Protein AF-A0A831LVA1-F1 (afdb_monomer_lite)

Radius of gyration: 14.61 Å; chains: 1; bounding box: 34×29×46 Å

Foldseek 3Di:
DPQAAEEEEEAALDLCQVLVQLLVVLVVVPDQHQAYEYEYEPPHPDDPVVSQVSNQVSQVVSPHGHHYYYDYDYHPPLLSLLVSLLVVLVVCVVVRHQYEYEPAHDDNSNVVSNVVSCVVVVHDHPYYTHDDDDDDPPDDDPD

Structure (mmCIF, N/CA/C/O backbone):
data_AF-A0A831LVA1-F1
#
_entry.id   AF-A0A831LVA1-F1
#
loop_
_atom_site.group_PDB
_atom_site.id
_atom_site.type_symbol
_atom_site.label_atom_id
_atom_site.label_alt_id
_atom_site.label_comp_id
_atom_site.label_asym_id
_atom_site.label_entity_id
_atom_site.label_seq_id
_atom_site.pdbx_PDB_ins_code
_atom_site.Cartn_x
_atom_site.Cartn_y
_atom_site.Cartn_z
_atom_site.occupancy
_atom_site.B_iso_or_equiv
_atom_site.auth_seq_id
_atom_site.auth_comp_id
_atom_site.auth_asym_id
_atom_site.auth_atom_id
_atom_site.pdbx_PDB_model_num
ATOM 1 N N . MET A 1 1 ? -15.653 5.316 17.754 1.00 49.88 1 MET A N 1
ATOM 2 C CA . MET A 1 1 ? -14.437 5.751 17.033 1.00 49.88 1 MET A CA 1
ATOM 3 C C . MET A 1 1 ? -14.452 5.077 15.677 1.00 49.88 1 MET A C 1
ATOM 5 O O . MET A 1 1 ? -14.865 3.927 15.620 1.00 49.88 1 MET A O 1
ATOM 9 N N . GLN A 1 2 ? -14.105 5.791 14.608 1.00 59.00 2 GLN A N 1
ATOM 10 C CA . GLN A 1 2 ? -13.927 5.169 13.295 1.00 59.00 2 GLN A CA 1
ATOM 11 C C . GLN A 1 2 ? -12.697 4.254 13.388 1.00 59.00 2 GLN A C 1
ATOM 13 O O . GLN A 1 2 ? -11.684 4.658 13.957 1.00 59.00 2 GLN A O 1
ATOM 18 N N . GLU A 1 3 ? -12.824 3.011 12.941 1.00 82.56 3 GLU A N 1
ATOM 19 C CA . GLU A 1 3 ? -11.733 2.037 12.954 1.00 82.56 3 GLU A CA 1
ATOM 20 C C . GLU A 1 3 ? -10.580 2.550 12.082 1.00 82.56 3 GLU A C 1
ATOM 22 O O . GLU A 1 3 ? -10.808 2.959 10.940 1.00 82.56 3 GLU A O 1
ATOM 27 N N . ARG A 1 4 ? -9.355 2.585 12.623 1.00 94.25 4 ARG A N 1
ATOM 28 C CA . ARG A 1 4 ? -8.184 3.013 11.849 1.00 94.25 4 ARG A CA 1
ATOM 29 C C . ARG A 1 4 ? -7.819 1.920 10.859 1.00 94.25 4 ARG A C 1
ATOM 31 O O . ARG A 1 4 ? -7.752 0.747 11.215 1.00 94.25 4 ARG A O 1
ATOM 38 N N . ARG A 1 5 ? -7.583 2.311 9.612 1.00 97.50 5 ARG A N 1
ATOM 39 C CA . ARG A 1 5 ? -7.363 1.390 8.498 1.00 97.50 5 ARG A CA 1
ATOM 40 C C . ARG A 1 5 ? -6.181 1.870 7.685 1.00 97.50 5 ARG A C 1
ATOM 42 O O . ARG A 1 5 ? -6.207 2.968 7.133 1.00 97.50 5 ARG A O 1
ATOM 49 N N . ALA A 1 6 ? -5.152 1.044 7.603 1.00 98.06 6 ALA A N 1
ATOM 50 C CA . ALA A 1 6 ? -3.960 1.331 6.834 1.00 98.06 6 ALA A CA 1
ATOM 51 C C . ALA A 1 6 ? -3.988 0.581 5.502 1.00 98.06 6 ALA A C 1
ATOM 53 O O . ALA A 1 6 ? -4.316 -0.604 5.452 1.00 98.06 6 ALA A O 1
ATOM 54 N N . TYR A 1 7 ? -3.641 1.265 4.419 1.00 98.38 7 TYR A N 1
ATOM 55 C CA . TYR A 1 7 ? -3.464 0.683 3.094 1.00 98.38 7 TYR A CA 1
ATOM 56 C C . TYR A 1 7 ? -1.996 0.804 2.695 1.00 98.38 7 TYR A C 1
ATOM 58 O O . TYR A 1 7 ? -1.495 1.904 2.452 1.00 98.38 7 TYR A O 1
ATOM 66 N N . ILE A 1 8 ? -1.301 -0.328 2.646 1.00 98.12 8 ILE A N 1
ATOM 67 C CA . ILE A 1 8 ? 0.087 -0.406 2.195 1.00 98.12 8 ILE A CA 1
ATOM 68 C C . ILE A 1 8 ? 0.069 -0.811 0.722 1.00 98.12 8 ILE A C 1
ATOM 70 O O . ILE A 1 8 ? -0.497 -1.839 0.358 1.00 98.12 8 ILE A O 1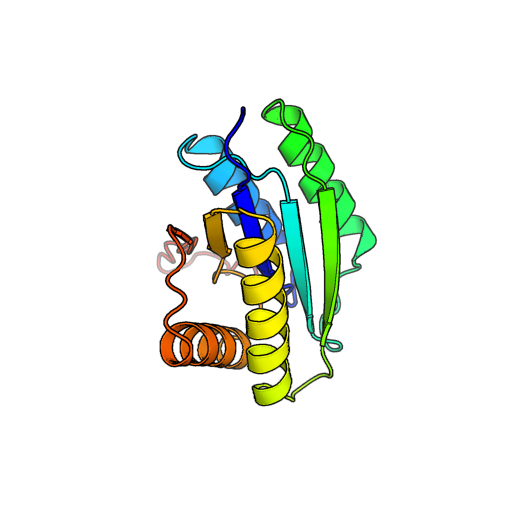
ATOM 74 N N . THR A 1 9 ? 0.694 -0.013 -0.133 1.00 96.69 9 THR A N 1
ATOM 75 C CA . THR A 1 9 ? 0.843 -0.300 -1.566 1.00 96.69 9 THR A CA 1
ATOM 76 C C . THR A 1 9 ? 2.288 -0.081 -1.995 1.00 96.69 9 THR A C 1
A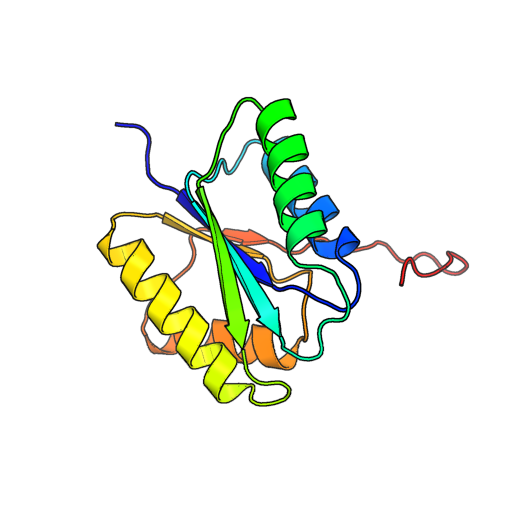TOM 78 O O . THR A 1 9 ? 3.100 0.454 -1.243 1.00 96.69 9 THR A O 1
ATOM 81 N N . PHE A 1 10 ? 2.626 -0.489 -3.211 1.00 93.50 10 PHE A N 1
ATOM 82 C CA . PHE A 1 10 ? 3.965 -0.359 -3.777 1.00 93.50 10 PHE A CA 1
ATOM 83 C C . PHE A 1 10 ? 3.944 0.584 -4.975 1.00 93.50 10 PHE A C 1
ATOM 85 O O . PHE A 1 10 ? 2.984 0.624 -5.735 1.00 93.50 10 PHE A O 1
ATOM 92 N N . ALA A 1 11 ? 5.027 1.301 -5.236 1.00 89.81 11 ALA A N 1
ATOM 93 C CA . ALA A 1 11 ? 5.193 1.981 -6.511 1.00 89.81 11 ALA A CA 1
ATOM 94 C C . ALA A 1 11 ? 5.931 1.084 -7.508 1.00 89.81 11 ALA A C 1
ATOM 96 O O . ALA A 1 11 ? 6.968 0.486 -7.219 1.00 89.81 11 ALA A O 1
ATOM 97 N N . GLY A 1 12 ? 5.372 0.983 -8.713 1.00 82.00 12 GLY A N 1
ATOM 98 C CA . GLY A 1 12 ? 6.000 0.326 -9.855 1.00 82.00 12 GLY A CA 1
ATOM 99 C C . GLY A 1 12 ? 6.453 1.329 -10.913 1.00 82.00 12 GLY A C 1
ATOM 100 O O . GLY A 1 12 ? 6.416 2.539 -10.721 1.00 82.00 12 GLY A O 1
ATOM 101 N N . ARG A 1 13 ? 6.817 0.829 -12.099 1.00 77.50 13 ARG A N 1
ATOM 102 C CA . ARG A 1 13 ? 7.188 1.687 -13.244 1.00 77.50 13 ARG A CA 1
ATOM 103 C C . ARG A 1 13 ? 6.089 2.675 -13.652 1.00 77.50 13 ARG A C 1
ATOM 105 O O . ARG A 1 13 ? 6.411 3.716 -14.206 1.00 77.50 13 ARG A O 1
ATOM 112 N N . SER A 1 14 ? 4.828 2.337 -13.390 1.00 79.00 14 SER A N 1
ATOM 113 C CA . SER A 1 14 ? 3.654 3.135 -13.729 1.00 79.00 14 SER A CA 1
ATOM 114 C C . SER A 1 14 ? 2.800 3.353 -12.483 1.00 79.00 14 SER A C 1
ATOM 116 O O . SER A 1 14 ? 2.384 2.382 -11.846 1.00 79.00 14 SER A O 1
ATOM 118 N N . GLY A 1 15 ? 2.509 4.617 -12.165 1.00 89.00 15 GLY A N 1
ATOM 119 C CA . GLY A 1 15 ? 1.564 4.987 -11.107 1.00 89.00 15 GLY A CA 1
ATOM 120 C C . GLY A 1 15 ? 0.127 4.526 -11.383 1.00 89.00 15 GLY A C 1
ATOM 121 O O . GLY A 1 15 ? -0.651 4.371 -10.449 1.00 89.00 15 GLY A O 1
ATOM 122 N N . TRP A 1 16 ? -0.222 4.219 -12.638 1.00 89.75 16 TRP A N 1
ATOM 123 C CA . TRP A 1 16 ? -1.581 3.820 -13.019 1.00 89.75 16 TRP A CA 1
ATOM 124 C C . TRP A 1 16 ? -2.047 2.526 -12.362 1.00 89.75 16 TRP A C 1
ATOM 126 O O . TRP A 1 16 ? -3.201 2.436 -11.961 1.00 89.75 16 TRP A O 1
ATOM 136 N N . ALA A 1 17 ? -1.168 1.530 -12.218 1.00 90.12 17 ALA A N 1
ATOM 137 C CA . ALA A 1 17 ? -1.536 0.273 -11.566 1.00 90.12 17 ALA A CA 1
ATOM 138 C C . ALA A 1 17 ? -1.952 0.501 -10.103 1.00 90.12 17 ALA A C 1
ATOM 140 O O . ALA A 1 17 ? -2.935 -0.079 -9.645 1.00 90.12 17 ALA A O 1
ATOM 141 N N . LEU A 1 18 ? -1.242 1.390 -9.404 1.00 94.25 18 LEU A N 1
ATOM 142 C CA . LEU A 1 18 ? -1.564 1.796 -8.040 1.00 94.25 18 LEU A CA 1
ATOM 143 C C . LEU A 1 18 ? -2.878 2.581 -8.017 1.00 94.25 18 LEU A C 1
ATOM 145 O O . LEU A 1 18 ? -3.807 2.187 -7.321 1.00 94.25 18 LEU A O 1
ATOM 149 N N . LEU A 1 19 ? -2.982 3.659 -8.802 1.00 95.88 19 LEU A N 1
ATOM 150 C CA . LEU A 1 19 ? -4.147 4.549 -8.781 1.00 95.88 19 LEU A CA 1
ATOM 151 C C . LEU A 1 19 ? -5.440 3.822 -9.176 1.00 95.88 19 LEU A C 1
ATOM 153 O O . LEU A 1 19 ? -6.470 4.009 -8.532 1.00 95.88 19 LEU A O 1
ATOM 157 N N . ASN A 1 20 ? -5.388 2.941 -10.178 1.00 94.88 20 ASN A N 1
ATOM 158 C CA . ASN A 1 20 ? -6.548 2.158 -10.604 1.00 94.88 20 ASN A CA 1
ATOM 159 C C . ASN A 1 20 ? -6.979 1.151 -9.537 1.00 94.88 20 ASN A C 1
ATOM 161 O O . ASN A 1 20 ? -8.178 0.992 -9.302 1.00 94.88 20 ASN A O 1
ATOM 165 N N . THR A 1 21 ? -6.022 0.488 -8.882 1.00 95.56 21 THR A N 1
ATOM 166 C CA . THR A 1 21 ? -6.342 -0.454 -7.802 1.00 95.56 21 THR A CA 1
ATOM 167 C C . THR A 1 21 ? -6.916 0.288 -6.605 1.00 95.56 21 THR A C 1
ATOM 169 O O . THR A 1 21 ? -7.967 -0.097 -6.105 1.00 95.56 21 THR A O 1
ATOM 172 N N . TYR A 1 22 ? -6.307 1.408 -6.217 1.00 97.75 22 TYR A N 1
ATOM 173 C CA . TYR A 1 22 ? -6.796 2.253 -5.133 1.00 97.75 22 TYR A CA 1
ATOM 174 C C . TYR A 1 22 ? -8.223 2.758 -5.395 1.00 97.75 22 TYR A C 1
ATOM 176 O O . TYR A 1 22 ? -9.107 2.614 -4.552 1.00 97.75 22 TYR A O 1
ATOM 184 N N . HIS A 1 23 ? -8.489 3.257 -6.606 1.00 97.62 23 HIS A N 1
ATOM 185 C CA . HIS A 1 23 ? -9.835 3.636 -7.030 1.00 97.62 23 HIS A CA 1
ATOM 186 C C . HIS A 1 23 ? -10.816 2.456 -6.967 1.00 97.62 23 HIS A C 1
ATOM 188 O O . HIS A 1 23 ? -11.947 2.625 -6.514 1.00 97.62 23 HIS A O 1
ATOM 194 N N . ALA A 1 24 ? -10.410 1.259 -7.404 1.00 96.38 24 ALA A N 1
ATOM 195 C CA . ALA A 1 24 ? -11.254 0.068 -7.348 1.00 96.38 24 ALA A CA 1
ATOM 196 C C . ALA A 1 24 ? -11.581 -0.352 -5.904 1.00 96.38 24 ALA A C 1
ATOM 198 O O . ALA A 1 24 ? -12.728 -0.706 -5.631 1.00 96.38 24 ALA A O 1
ATOM 199 N N . VAL A 1 25 ? -10.613 -0.259 -4.987 1.00 96.69 25 VAL A N 1
ATOM 200 C CA . VAL A 1 25 ? -10.798 -0.536 -3.553 1.00 96.69 25 VAL A CA 1
ATOM 201 C C . VAL A 1 25 ? -11.841 0.403 -2.952 1.00 96.69 25 VAL A C 1
ATOM 203 O O . VAL A 1 25 ? -12.811 -0.070 -2.360 1.00 96.69 25 VAL A O 1
ATOM 206 N N . LEU A 1 26 ? -11.704 1.716 -3.169 1.00 97.50 26 LEU A N 1
ATOM 207 C CA . LEU A 1 26 ? -12.669 2.688 -2.645 1.00 97.50 26 LEU A CA 1
ATOM 208 C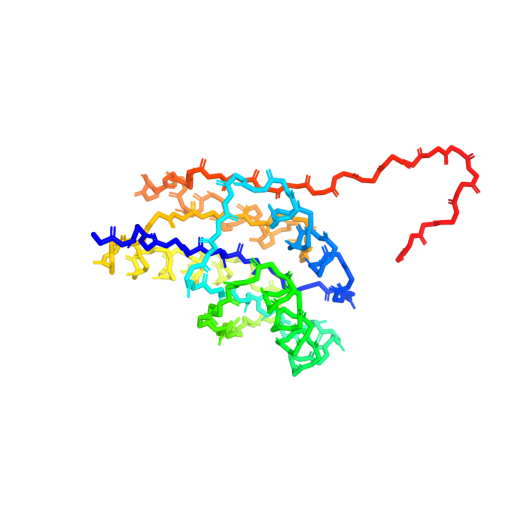 C . LEU A 1 26 ? -14.047 2.549 -3.297 1.00 97.50 26 LEU A C 1
ATOM 210 O O . LEU A 1 26 ? -15.064 2.610 -2.610 1.00 97.50 26 LEU A O 1
ATOM 214 N N . ARG A 1 27 ? -14.097 2.283 -4.608 1.00 96.88 27 ARG A N 1
ATOM 215 C CA . ARG A 1 27 ? -15.351 2.028 -5.329 1.00 96.88 27 ARG A CA 1
ATOM 216 C C . ARG A 1 27 ? -16.097 0.810 -4.787 1.00 96.88 27 ARG A C 1
ATOM 218 O O . ARG A 1 27 ? -17.324 0.825 -4.759 1.00 96.88 27 ARG A O 1
ATOM 225 N N . ALA A 1 28 ? -15.378 -0.246 -4.407 1.00 94.50 28 ALA A N 1
ATOM 226 C CA . ALA A 1 28 ? -15.982 -1.451 -3.849 1.00 94.50 28 ALA A CA 1
ATOM 227 C C . ALA A 1 28 ? -16.631 -1.198 -2.477 1.00 94.50 28 ALA A C 1
ATOM 229 O O . ALA A 1 28 ? -17.511 -1.955 -2.078 1.00 94.50 28 ALA A O 1
ATOM 230 N N . GLY A 1 29 ? -16.209 -0.151 -1.758 1.00 91.31 29 GLY A N 1
ATOM 231 C CA . GLY A 1 29 ? -16.793 0.258 -0.478 1.00 91.31 29 GLY A CA 1
ATOM 232 C C . GLY A 1 29 ? -16.493 -0.681 0.695 1.00 91.31 29 GLY A C 1
ATOM 233 O O . GLY A 1 29 ? -17.014 -0.472 1.786 1.00 91.31 29 GLY A O 1
ATOM 234 N N . VAL A 1 30 ? -15.655 -1.703 0.495 1.00 90.94 30 VAL A N 1
ATOM 235 C CA . VAL A 1 30 ? -15.288 -2.682 1.535 1.00 90.94 30 VAL A CA 1
ATOM 236 C C . VAL A 1 30 ? -14.238 -2.107 2.491 1.00 90.94 30 VAL A C 1
ATOM 238 O O . VAL A 1 30 ? -14.239 -2.421 3.679 1.00 90.94 30 VAL A O 1
ATOM 241 N N . TYR A 1 31 ? -13.370 -1.220 1.997 1.00 94.94 31 TYR A N 1
ATOM 242 C CA . TYR A 1 31 ? -12.259 -0.674 2.767 1.00 94.94 31 TYR A CA 1
ATOM 243 C C . TYR A 1 31 ? -12.060 0.813 2.484 1.00 94.94 31 TYR A C 1
ATOM 245 O O . TYR A 1 31 ? -12.014 1.238 1.332 1.00 94.94 31 TYR A O 1
ATOM 253 N N . ALA A 1 32 ? -11.936 1.595 3.554 1.00 96.00 32 ALA A N 1
ATOM 254 C CA . ALA A 1 32 ? -11.760 3.041 3.530 1.00 96.00 32 ALA A CA 1
ATOM 255 C C . ALA A 1 32 ? -10.572 3.379 4.447 1.00 96.00 32 ALA A C 1
ATOM 257 O O . ALA A 1 32 ? -10.732 3.347 5.668 1.00 96.00 32 ALA A O 1
ATOM 258 N N . PRO A 1 33 ? -9.369 3.603 3.893 1.00 97.44 33 PRO A N 1
ATOM 259 C CA . PRO A 1 33 ? -8.176 3.822 4.692 1.00 97.44 33 PRO A CA 1
ATOM 260 C C . PRO A 1 33 ? -8.165 5.210 5.337 1.00 97.44 33 PRO A C 1
ATOM 262 O O . PRO A 1 33 ? -8.535 6.203 4.714 1.00 97.44 33 PRO A O 1
ATOM 265 N N . THR A 1 34 ? -7.674 5.271 6.571 1.00 97.50 34 THR A N 1
ATOM 266 C CA . THR A 1 34 ? -7.265 6.501 7.265 1.00 97.50 34 THR A CA 1
ATOM 267 C C . THR A 1 34 ? -5.799 6.828 7.008 1.00 97.50 34 THR A C 1
ATOM 269 O O . THR A 1 34 ? -5.400 7.986 7.084 1.00 97.50 34 THR A O 1
ATOM 272 N N . ASP A 1 35 ? -5.003 5.813 6.678 1.00 98.12 35 ASP A N 1
ATOM 273 C CA . ASP A 1 35 ? -3.566 5.906 6.465 1.00 98.12 35 ASP A CA 1
ATOM 274 C C . ASP A 1 35 ? -3.213 5.178 5.159 1.00 98.12 35 ASP A C 1
ATOM 276 O O . ASP A 1 35 ? -3.636 4.045 4.925 1.00 98.12 35 ASP A O 1
ATOM 280 N N . VAL A 1 36 ? -2.437 5.820 4.291 1.00 98.44 36 VAL A N 1
ATOM 281 C CA . VAL A 1 36 ? -1.926 5.237 3.047 1.00 98.44 36 VAL A CA 1
ATOM 282 C C . VAL A 1 36 ? -0.405 5.326 3.061 1.00 98.44 36 VAL A C 1
ATOM 284 O O . VAL A 1 36 ? 0.168 6.406 3.211 1.00 98.44 36 VAL A O 1
ATOM 287 N N . SER A 1 37 ? 0.264 4.191 2.878 1.00 97.88 37 SER A N 1
ATOM 288 C CA . SER A 1 37 ? 1.721 4.123 2.788 1.00 97.88 37 SER A CA 1
ATOM 289 C C . SER A 1 37 ? 2.141 3.548 1.444 1.00 97.88 37 SER A C 1
ATOM 291 O O . SER A 1 37 ? 1.775 2.428 1.088 1.00 97.88 37 SER A O 1
ATOM 293 N N . ILE A 1 38 ? 2.920 4.328 0.698 1.00 95.75 38 ILE A N 1
ATOM 294 C CA . ILE A 1 38 ? 3.419 3.973 -0.627 1.00 95.75 38 ILE A CA 1
ATOM 295 C C . ILE A 1 38 ? 4.882 3.561 -0.495 1.00 95.75 38 ILE A C 1
ATOM 297 O O . ILE A 1 38 ? 5.754 4.377 -0.200 1.00 95.75 38 ILE A O 1
ATOM 301 N N . VAL A 1 39 ? 5.157 2.289 -0.734 1.00 93.38 39 VAL A N 1
ATOM 302 C CA . VAL A 1 39 ? 6.503 1.724 -0.707 1.00 93.38 39 VAL A CA 1
ATOM 303 C C . VAL A 1 39 ? 7.179 1.982 -2.056 1.00 93.38 39 VAL A C 1
ATOM 305 O O . VAL A 1 39 ? 6.809 1.396 -3.076 1.00 93.38 39 VAL A O 1
ATOM 308 N N . MET A 1 40 ? 8.158 2.880 -2.072 1.00 88.94 40 MET A N 1
ATOM 309 C CA . MET A 1 40 ? 8.842 3.379 -3.263 1.00 88.94 40 MET A CA 1
ATOM 310 C C . MET A 1 40 ? 10.173 2.648 -3.467 1.00 88.94 40 MET A C 1
ATOM 312 O O . MET A 1 40 ? 11.127 2.863 -2.735 1.00 88.94 40 MET A O 1
ATOM 316 N N . ASP A 1 41 ? 10.281 1.802 -4.490 1.00 81.44 41 ASP A N 1
ATOM 317 C CA . ASP A 1 41 ? 11.586 1.280 -4.931 1.00 81.44 41 ASP A CA 1
ATOM 318 C C . ASP A 1 41 ? 12.398 2.419 -5.575 1.00 81.44 41 ASP A C 1
ATOM 320 O O . ASP A 1 41 ? 11.866 3.120 -6.431 1.00 81.44 41 ASP A O 1
ATOM 324 N N . ALA A 1 42 ? 13.674 2.608 -5.224 1.00 74.31 42 ALA A N 1
ATOM 325 C CA . ALA A 1 42 ? 14.511 3.683 -5.779 1.00 74.31 42 ALA A CA 1
ATOM 326 C C . ALA A 1 42 ? 14.682 3.633 -7.313 1.00 74.31 42 ALA A C 1
ATOM 328 O O . ALA A 1 42 ? 15.054 4.625 -7.934 1.00 74.31 42 ALA A O 1
ATOM 329 N N . ALA A 1 43 ? 14.415 2.492 -7.951 1.00 72.31 43 ALA A N 1
ATOM 330 C CA . ALA A 1 43 ? 14.377 2.373 -9.408 1.00 72.31 43 ALA A CA 1
ATOM 331 C C . ALA A 1 43 ? 12.968 2.551 -10.003 1.00 72.31 43 ALA A C 1
ATOM 333 O O . ALA A 1 43 ? 12.773 2.391 -11.215 1.00 72.31 43 ALA A O 1
ATOM 334 N N . CYS A 1 44 ? 11.983 2.905 -9.179 1.00 71.06 44 CYS A N 1
ATOM 335 C CA . CYS A 1 44 ? 10.735 3.495 -9.629 1.00 71.06 44 CYS A CA 1
ATOM 336 C C . CYS A 1 44 ? 11.037 4.800 -10.374 1.00 71.06 44 CYS A C 1
ATOM 338 O O . CYS A 1 44 ? 11.776 5.657 -9.902 1.00 71.06 44 CYS A O 1
ATOM 340 N N . ARG A 1 45 ? 10.455 4.949 -11.565 1.00 67.50 45 ARG A N 1
ATOM 341 C CA . ARG A 1 45 ? 10.599 6.158 -12.392 1.00 67.50 45 ARG A CA 1
ATOM 342 C C . ARG A 1 45 ? 9.435 7.135 -12.232 1.00 67.50 45 ARG A C 1
ATOM 344 O O . ARG A 1 45 ? 9.451 8.196 -12.846 1.00 67.50 45 ARG A O 1
ATOM 351 N N . SER A 1 46 ? 8.412 6.763 -11.463 1.00 72.88 46 SER A N 1
ATOM 352 C CA . SER A 1 46 ? 7.245 7.615 -11.238 1.00 72.88 46 SER A CA 1
ATOM 353 C C . SER A 1 46 ? 7.560 8.658 -10.171 1.00 72.88 46 SER A C 1
ATOM 355 O O . SER A 1 46 ? 8.137 8.327 -9.137 1.00 72.88 46 SER A O 1
ATOM 357 N N . SER A 1 47 ? 7.149 9.906 -10.407 1.00 80.31 47 SER A N 1
ATOM 358 C CA . SER A 1 47 ? 7.248 10.962 -9.397 1.00 80.31 47 SER A CA 1
ATOM 359 C C . SER A 1 47 ? 6.363 10.617 -8.190 1.00 80.31 47 SER A C 1
ATOM 361 O O . SER A 1 47 ? 5.162 10.396 -8.387 1.00 80.31 47 SER A O 1
ATOM 363 N N . PRO A 1 48 ? 6.903 10.607 -6.954 1.00 83.31 48 PRO A N 1
ATOM 364 C CA . PRO A 1 48 ? 6.102 10.413 -5.749 1.00 83.31 48 PRO A CA 1
ATOM 365 C C . PRO A 1 48 ? 4.968 11.441 -5.642 1.00 83.31 48 PRO A C 1
ATOM 367 O O . PRO A 1 48 ? 3.849 11.084 -5.287 1.00 83.31 48 PRO A O 1
ATOM 370 N N . ALA A 1 49 ? 5.229 12.698 -6.024 1.00 88.56 49 ALA A N 1
ATOM 371 C CA . ALA A 1 49 ? 4.263 13.790 -5.911 1.00 88.56 49 ALA A CA 1
ATOM 372 C C . ALA A 1 49 ? 2.979 13.527 -6.715 1.00 88.56 49 ALA A C 1
ATOM 374 O O . ALA A 1 49 ? 1.887 13.686 -6.183 1.00 88.56 49 ALA A O 1
ATOM 375 N N . GLY A 1 50 ? 3.104 13.046 -7.958 1.00 90.62 50 GLY A N 1
ATOM 376 C CA . GLY A 1 50 ? 1.938 12.754 -8.798 1.00 90.62 50 GLY A CA 1
ATOM 377 C C . GLY A 1 50 ? 1.116 11.560 -8.300 1.00 90.62 50 GLY A C 1
ATOM 378 O O . GLY A 1 50 ? -0.103 11.545 -8.445 1.00 90.62 50 GLY A O 1
ATOM 379 N N . ILE A 1 51 ? 1.761 10.566 -7.676 1.00 93.25 51 ILE A N 1
ATOM 380 C CA . ILE A 1 51 ? 1.050 9.439 -7.051 1.00 93.25 51 ILE A CA 1
ATOM 381 C C . ILE A 1 51 ? 0.285 9.923 -5.815 1.00 93.25 51 ILE A C 1
ATOM 383 O O . ILE A 1 51 ? -0.891 9.600 -5.669 1.00 93.25 51 ILE A O 1
ATOM 387 N N . VAL A 1 52 ? 0.933 10.705 -4.947 1.00 95.94 52 VAL A N 1
ATOM 388 C CA . VAL A 1 52 ? 0.315 11.255 -3.730 1.00 95.94 52 VAL A CA 1
ATOM 389 C C . VAL A 1 52 ? -0.880 12.143 -4.078 1.00 95.94 52 VAL A C 1
ATOM 391 O O . VAL A 1 52 ? -1.956 11.961 -3.513 1.00 95.94 52 VAL A O 1
ATOM 394 N N . GLU A 1 53 ? -0.724 13.043 -5.050 1.00 96.62 53 GLU A N 1
ATOM 395 C CA . GLU A 1 53 ? -1.811 13.890 -5.550 1.00 96.62 53 GLU A CA 1
ATOM 396 C C . GLU A 1 53 ? -2.970 13.049 -6.105 1.00 96.62 53 GLU A C 1
ATOM 398 O O . GLU A 1 53 ? -4.123 13.261 -5.734 1.00 96.62 53 GLU A O 1
ATOM 403 N N . GLY A 1 54 ? -2.671 12.037 -6.928 1.00 97.06 54 GLY A N 1
ATOM 404 C CA . GLY A 1 54 ? -3.684 11.143 -7.486 1.00 97.06 54 GLY A CA 1
ATOM 405 C C . GLY A 1 54 ? -4.472 10.383 -6.414 1.00 97.06 54 GLY A C 1
ATOM 406 O O . GLY A 1 54 ? -5.696 10.303 -6.499 1.00 97.06 54 GLY A O 1
ATOM 407 N N . ILE A 1 55 ? -3.801 9.865 -5.379 1.00 97.94 55 ILE A N 1
ATOM 408 C CA . ILE A 1 55 ? -4.472 9.238 -4.228 1.00 97.94 55 ILE A CA 1
ATOM 409 C C . ILE A 1 55 ? -5.370 10.255 -3.520 1.00 97.94 55 ILE A C 1
ATOM 411 O O . ILE A 1 55 ? -6.502 9.910 -3.184 1.00 97.94 55 ILE A O 1
ATOM 415 N N . GLY A 1 56 ? -4.908 11.495 -3.332 1.00 98.19 56 GLY A N 1
ATOM 416 C CA . GLY A 1 56 ? -5.697 12.575 -2.734 1.00 98.19 56 GLY A CA 1
ATOM 417 C C . GLY A 1 56 ? -6.983 12.868 -3.513 1.00 98.19 56 GLY A C 1
ATOM 418 O O . GLY A 1 56 ? -8.067 12.832 -2.935 1.00 98.19 56 GLY A O 1
ATOM 419 N N . ILE A 1 57 ? -6.884 13.047 -4.834 1.00 98.44 57 ILE A N 1
ATOM 420 C CA . ILE A 1 57 ? -8.035 13.299 -5.719 1.00 98.44 57 ILE A CA 1
ATOM 421 C C . ILE A 1 57 ? -9.042 12.141 -5.665 1.00 98.44 57 ILE A C 1
ATOM 423 O O . ILE A 1 57 ? -10.253 12.354 -5.564 1.00 98.44 57 ILE A O 1
ATOM 427 N N . ILE A 1 58 ? -8.557 10.896 -5.726 1.00 98.56 58 ILE A N 1
ATOM 428 C CA . ILE A 1 58 ? -9.427 9.717 -5.642 1.00 98.56 58 ILE A CA 1
ATOM 429 C C . ILE A 1 58 ? -10.096 9.662 -4.259 1.00 98.56 58 ILE A C 1
ATOM 431 O O . ILE A 1 58 ? -11.299 9.435 -4.179 1.00 98.56 58 ILE A O 1
ATOM 435 N N . SER A 1 59 ? -9.348 9.903 -3.181 1.00 98.38 59 SER A N 1
ATOM 436 C CA . SER A 1 59 ? -9.859 9.910 -1.803 1.00 98.38 59 SER A CA 1
ATOM 437 C C . SER A 1 59 ? -11.002 10.909 -1.621 1.00 98.38 59 SER A C 1
ATOM 439 O O . SER A 1 59 ? -12.077 10.538 -1.143 1.00 98.38 59 SER A O 1
ATOM 441 N N . GLU A 1 60 ? -10.807 12.147 -2.085 1.00 98.19 60 GLU A N 1
ATOM 442 C CA . GLU A 1 60 ? -11.803 13.219 -2.013 1.00 98.19 60 GLU A CA 1
ATOM 443 C C . GLU A 1 60 ? -13.096 12.830 -2.741 1.00 98.19 60 GLU A C 1
ATOM 445 O O . GLU A 1 60 ? -14.195 13.002 -2.207 1.00 98.19 60 GLU A O 1
ATOM 450 N N . ARG A 1 61 ? -12.986 12.202 -3.921 1.00 97.94 61 ARG A N 1
ATOM 451 C CA . ARG A 1 61 ? -14.147 11.722 -4.686 1.00 97.94 61 ARG A CA 1
ATOM 452 C C . ARG A 1 61 ? -15.016 10.730 -3.906 1.00 97.94 61 ARG A C 1
ATOM 454 O O . ARG A 1 61 ? -16.226 10.674 -4.156 1.00 97.94 61 ARG A O 1
ATOM 461 N N . TYR A 1 62 ? -14.423 9.951 -3.004 1.00 97.44 62 TYR A N 1
ATOM 462 C CA . TYR A 1 62 ? -15.117 8.982 -2.151 1.00 97.44 62 TYR A CA 1
ATOM 463 C C . TYR A 1 62 ? -15.375 9.502 -0.726 1.00 97.44 62 TYR A C 1
ATOM 465 O O . TYR A 1 62 ? -15.864 8.749 0.113 1.00 97.44 62 TYR A O 1
ATOM 473 N N . GLY A 1 63 ? -15.112 10.786 -0.456 1.00 97.00 63 GLY A N 1
ATOM 474 C CA . GLY A 1 63 ? -15.427 11.433 0.819 1.00 97.00 63 GLY A CA 1
ATOM 475 C C . GLY A 1 63 ? -14.490 11.065 1.970 1.00 97.00 63 GLY A C 1
ATOM 476 O O . GLY A 1 63 ? -14.894 11.168 3.127 1.00 97.00 63 GLY A O 1
ATOM 477 N N . ILE A 1 64 ? -13.260 10.631 1.675 1.00 97.12 64 ILE A N 1
ATOM 478 C CA . ILE A 1 64 ? -12.230 10.338 2.682 1.00 97.12 64 ILE A CA 1
ATOM 479 C C . ILE A 1 64 ? -10.997 11.226 2.483 1.00 97.12 64 ILE A C 1
ATOM 481 O O . ILE A 1 64 ? -10.766 11.761 1.403 1.00 97.12 64 ILE A O 1
ATOM 485 N N . SER A 1 65 ? -10.190 11.375 3.533 1.00 97.06 65 SER A N 1
ATOM 486 C CA . SER A 1 65 ? -8.962 12.180 3.514 1.00 97.06 65 SER A CA 1
ATOM 487 C C . SER A 1 65 ? -7.854 11.469 4.301 1.00 97.06 65 SER A C 1
ATOM 489 O O . SER A 1 65 ? -7.589 11.844 5.447 1.00 97.06 65 SER A O 1
ATOM 491 N N . PRO A 1 66 ? -7.241 10.409 3.742 1.00 97.62 66 PRO A N 1
ATOM 492 C CA . PRO A 1 66 ? -6.213 9.649 4.439 1.00 97.62 66 PRO A CA 1
ATOM 493 C C . PRO A 1 66 ? -4.922 10.453 4.619 1.00 97.62 66 PRO A C 1
ATOM 495 O O . PRO A 1 66 ? -4.577 11.302 3.796 1.00 97.62 66 PRO A O 1
ATOM 498 N N . LEU A 1 67 ? -4.151 10.117 5.652 1.00 97.50 67 LEU A N 1
ATOM 499 C CA . LEU A 1 67 ? -2.754 10.525 5.756 1.00 97.50 67 LEU A CA 1
ATOM 500 C C . LEU A 1 67 ? -1.921 9.716 4.756 1.00 97.50 67 LEU A C 1
ATOM 502 O O . LEU A 1 67 ? -1.813 8.498 4.881 1.00 97.50 67 LEU A O 1
ATOM 506 N N . ILE A 1 68 ? -1.322 10.387 3.773 1.00 97.75 68 ILE A N 1
ATOM 507 C CA . ILE A 1 68 ? -0.525 9.739 2.724 1.00 97.75 68 ILE A CA 1
ATOM 508 C C . ILE A 1 68 ? 0.962 9.899 3.046 1.00 97.75 68 ILE A C 1
ATOM 510 O O . ILE A 1 68 ? 1.444 11.002 3.296 1.00 97.75 68 ILE A O 1
ATOM 514 N N . SER A 1 69 ? 1.696 8.790 3.023 1.00 95.62 69 SER A N 1
ATOM 515 C CA . SER A 1 69 ? 3.130 8.723 3.310 1.00 95.62 69 SER A CA 1
ATOM 516 C C . SER A 1 69 ? 3.861 7.885 2.266 1.00 95.62 69 SER A C 1
ATOM 518 O O . SER A 1 69 ? 3.282 6.982 1.658 1.00 95.62 69 SER A O 1
ATOM 520 N N . THR A 1 70 ? 5.146 8.162 2.071 1.00 93.56 70 THR A N 1
ATOM 521 C CA . THR A 1 70 ? 6.037 7.373 1.216 1.00 93.56 70 THR A CA 1
ATOM 522 C C . THR A 1 70 ? 7.134 6.731 2.057 1.00 93.56 70 THR A C 1
ATOM 524 O O . THR A 1 70 ? 7.609 7.323 3.025 1.00 93.56 70 THR A O 1
ATOM 527 N N . VAL A 1 71 ? 7.544 5.521 1.686 1.00 91.38 71 VAL A N 1
ATOM 528 C CA . VAL A 1 71 ? 8.669 4.801 2.292 1.00 91.38 71 VAL A CA 1
ATOM 529 C C . VAL A 1 71 ? 9.629 4.416 1.180 1.00 91.38 71 VAL A C 1
ATOM 531 O O . VAL A 1 71 ? 9.297 3.565 0.358 1.00 91.38 71 VAL A O 1
ATOM 534 N N . ASP A 1 72 ? 10.803 5.037 1.146 1.00 87.62 72 ASP A N 1
ATOM 535 C CA . ASP A 1 72 ? 11.809 4.753 0.126 1.00 87.62 72 ASP A CA 1
ATOM 536 C C . ASP A 1 72 ? 12.589 3.475 0.448 1.00 87.62 72 ASP A C 1
ATOM 538 O O . ASP A 1 72 ? 13.002 3.237 1.585 1.00 87.62 72 ASP A O 1
ATOM 542 N N . LEU A 1 73 ? 12.816 2.661 -0.580 1.00 82.06 73 LEU A N 1
ATOM 543 C CA . LEU A 1 73 ? 13.583 1.428 -0.523 1.00 82.06 73 LEU A CA 1
ATOM 544 C C . LEU A 1 73 ? 14.781 1.485 -1.470 1.00 82.06 73 LEU A C 1
ATOM 546 O O . LEU A 1 73 ? 14.635 1.907 -2.623 1.00 82.06 73 LEU A O 1
ATOM 550 N N . PRO A 1 74 ? 15.951 0.978 -1.052 1.00 72.06 74 PRO A N 1
ATOM 551 C CA . PRO A 1 74 ? 17.076 0.803 -1.957 1.00 72.06 74 PRO A CA 1
ATOM 552 C C . PRO A 1 74 ? 16.717 -0.153 -3.109 1.00 72.06 74 PRO A C 1
ATOM 554 O O . PRO A 1 74 ? 16.069 -1.185 -2.925 1.00 72.06 74 PRO A O 1
ATOM 557 N N . CYS A 1 75 ? 17.130 0.199 -4.330 1.00 73.06 75 CYS A N 1
ATOM 558 C CA . CYS A 1 75 ? 16.828 -0.587 -5.527 1.00 73.06 75 CYS A CA 1
ATOM 559 C C . CYS A 1 75 ? 17.472 -1.978 -5.45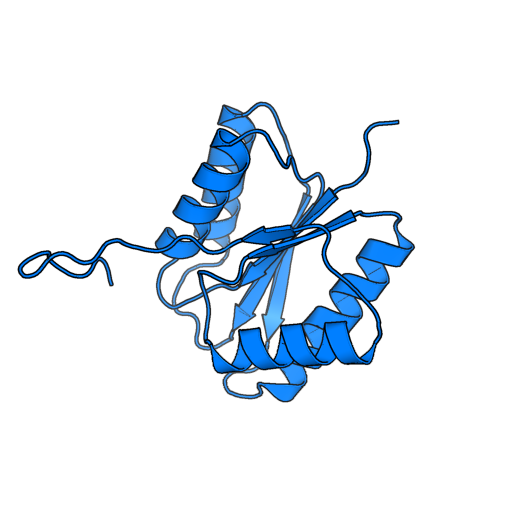3 1.00 73.06 75 CYS A C 1
ATOM 561 O O . CYS A 1 75 ? 18.682 -2.100 -5.282 1.00 73.06 75 CYS A O 1
ATOM 563 N N . GLY A 1 76 ? 16.680 -3.021 -5.711 1.00 72.25 76 GLY A N 1
ATOM 564 C CA . GLY A 1 76 ? 17.179 -4.391 -5.872 1.00 72.25 76 GLY A CA 1
ATOM 565 C C . GLY A 1 76 ? 17.468 -5.134 -4.566 1.00 72.25 76 GLY A C 1
ATOM 566 O O . GLY A 1 76 ? 17.770 -6.323 -4.625 1.00 72.25 76 GLY A O 1
ATOM 567 N N . ASP A 1 77 ? 17.314 -4.482 -3.412 1.00 82.69 77 ASP A N 1
ATOM 568 C CA . ASP A 1 77 ? 17.391 -5.131 -2.106 1.00 82.69 77 ASP A CA 1
ATOM 569 C C . ASP A 1 77 ? 15.993 -5.564 -1.649 1.00 82.69 77 ASP A C 1
ATOM 571 O O . ASP A 1 77 ? 15.253 -4.848 -0.968 1.00 82.69 77 ASP A O 1
ATOM 575 N N . TYR A 1 78 ? 15.594 -6.755 -2.091 1.00 86.88 78 TYR A N 1
ATOM 576 C CA . TYR A 1 78 ? 14.272 -7.286 -1.774 1.00 86.88 78 TYR A CA 1
ATOM 577 C C . TYR A 1 78 ? 14.138 -7.670 -0.300 1.00 86.88 78 TYR A C 1
ATOM 579 O O . TYR A 1 78 ? 13.040 -7.555 0.229 1.00 86.88 78 TYR A O 1
ATOM 587 N N . ALA A 1 79 ? 15.226 -8.058 0.373 1.00 88.12 79 ALA A N 1
ATOM 588 C CA . ALA A 1 79 ? 15.193 -8.361 1.802 1.00 88.12 79 ALA A CA 1
ATOM 589 C C . ALA A 1 79 ? 14.905 -7.095 2.622 1.00 88.12 79 ALA A C 1
ATOM 591 O O . ALA A 1 79 ? 14.025 -7.110 3.484 1.00 88.12 79 ALA A O 1
ATOM 592 N N . ALA A 1 80 ? 15.560 -5.978 2.283 1.00 86.81 80 ALA A N 1
ATOM 593 C CA . ALA A 1 80 ? 15.263 -4.678 2.878 1.00 86.81 80 ALA A CA 1
ATOM 594 C C . ALA A 1 80 ? 13.821 -4.226 2.600 1.00 86.81 80 ALA A C 1
ATOM 596 O O . ALA A 1 80 ? 13.194 -3.616 3.466 1.00 86.81 80 ALA A O 1
ATOM 597 N N . ALA A 1 81 ? 13.264 -4.557 1.427 1.00 88.12 81 ALA A N 1
ATOM 598 C CA . ALA A 1 81 ? 11.855 -4.300 1.131 1.00 88.12 81 ALA A CA 1
ATOM 599 C C . ALA A 1 81 ? 10.920 -5.038 2.099 1.00 88.12 81 ALA A C 1
ATOM 601 O O . ALA A 1 81 ? 9.997 -4.430 2.646 1.00 88.12 81 ALA A O 1
ATOM 602 N N . GLY A 1 82 ? 11.176 -6.327 2.339 1.00 93.50 82 GLY A N 1
ATOM 603 C CA . GLY A 1 82 ? 10.408 -7.116 3.297 1.00 93.50 82 GLY A CA 1
ATOM 604 C C . GLY A 1 82 ? 10.500 -6.567 4.718 1.00 93.50 82 GLY A C 1
ATOM 605 O O . GLY A 1 82 ? 9.478 -6.378 5.373 1.00 93.50 82 GLY A O 1
ATOM 606 N N . GLU A 1 83 ? 11.710 -6.235 5.170 1.00 94.06 83 GLU A N 1
ATOM 607 C CA . GLU A 1 83 ? 11.948 -5.689 6.509 1.00 94.06 83 GLU A CA 1
ATOM 608 C C . GLU A 1 83 ? 11.287 -4.314 6.708 1.00 94.06 83 GLU A C 1
ATOM 610 O O . GLU A 1 83 ? 10.691 -4.039 7.749 1.00 94.06 83 GLU A O 1
ATOM 615 N N . ALA A 1 84 ? 11.340 -3.445 5.698 1.00 92.81 84 ALA A N 1
ATOM 616 C CA . ALA A 1 84 ? 10.701 -2.136 5.751 1.00 92.81 84 ALA A CA 1
ATOM 617 C C . ALA A 1 84 ? 9.173 -2.236 5.828 1.00 92.81 84 ALA A C 1
ATOM 619 O O . ALA A 1 84 ? 8.561 -1.514 6.617 1.00 92.81 84 ALA A O 1
ATOM 620 N N . VAL A 1 85 ? 8.558 -3.137 5.052 1.00 95.56 85 VAL A N 1
ATOM 621 C CA . VAL A 1 85 ? 7.111 -3.380 5.133 1.00 95.56 85 VAL A CA 1
ATOM 622 C C . VAL A 1 85 ? 6.732 -3.993 6.477 1.00 95.56 85 VAL A C 1
ATOM 624 O O . VAL A 1 85 ? 5.723 -3.586 7.047 1.00 95.56 85 VAL A O 1
ATOM 627 N N . LEU A 1 86 ? 7.543 -4.907 7.017 1.00 97.31 86 LEU A N 1
ATOM 628 C CA . LEU A 1 86 ? 7.315 -5.474 8.344 1.00 97.31 86 LEU A CA 1
ATOM 629 C C . LEU A 1 86 ? 7.311 -4.384 9.422 1.00 97.31 86 LEU A C 1
ATOM 631 O O . LEU A 1 86 ? 6.310 -4.232 10.115 1.00 97.31 86 LEU A O 1
ATOM 635 N N . ARG A 1 87 ? 8.361 -3.556 9.498 1.00 96.81 87 ARG A N 1
ATOM 636 C CA . ARG A 1 87 ? 8.429 -2.449 10.471 1.00 96.81 87 ARG A CA 1
ATOM 637 C C . ARG A 1 87 ? 7.265 -1.470 10.322 1.00 96.81 87 ARG A C 1
ATOM 639 O O . ARG A 1 87 ? 6.732 -0.963 11.309 1.00 96.81 87 ARG A O 1
ATOM 646 N N . LEU A 1 88 ? 6.872 -1.183 9.081 1.00 96.94 88 LEU A N 1
ATOM 647 C CA . LEU A 1 88 ? 5.718 -0.341 8.788 1.00 96.94 88 LEU A CA 1
ATOM 648 C C . LEU A 1 88 ? 4.423 -0.967 9.330 1.00 96.94 88 LEU A C 1
ATOM 650 O O . LEU A 1 88 ? 3.646 -0.278 9.987 1.00 96.94 88 LEU A O 1
ATOM 654 N N . ALA A 1 89 ? 4.205 -2.258 9.083 1.00 97.38 89 ALA A N 1
ATOM 655 C CA . ALA A 1 89 ? 3.026 -2.985 9.534 1.00 97.38 89 ALA A CA 1
ATOM 656 C C . ALA A 1 89 ? 2.977 -3.161 11.058 1.00 97.38 89 ALA A C 1
ATOM 658 O O . ALA A 1 89 ? 1.906 -3.027 11.643 1.00 97.38 89 ALA A O 1
ATOM 659 N N . GLU A 1 90 ? 4.114 -3.398 11.714 1.00 97.56 90 GLU A N 1
ATOM 660 C CA . GLU A 1 90 ? 4.217 -3.449 13.177 1.00 97.56 90 GLU A CA 1
ATOM 661 C C . GLU A 1 90 ? 3.831 -2.110 13.800 1.00 97.56 90 GLU A C 1
ATOM 663 O O . GLU A 1 90 ? 3.017 -2.068 14.721 1.00 97.56 90 GLU A O 1
ATOM 668 N N . ARG A 1 91 ? 4.352 -1.004 13.253 1.00 97.06 91 ARG A N 1
ATOM 669 C CA . ARG A 1 91 ? 3.999 0.342 13.710 1.00 97.06 91 ARG A CA 1
ATOM 670 C C . ARG A 1 91 ? 2.506 0.616 13.534 1.00 97.06 91 ARG A C 1
ATOM 672 O O . ARG A 1 91 ? 1.852 1.016 14.487 1.00 97.06 91 ARG A O 1
ATOM 679 N N . LEU A 1 92 ? 1.960 0.375 12.341 1.00 96.12 92 LEU A N 1
ATOM 680 C CA . LEU A 1 92 ? 0.541 0.617 12.051 1.00 96.12 92 LEU A CA 1
ATOM 681 C C . LEU A 1 92 ? -0.381 -0.257 12.914 1.00 96.12 92 LEU A C 1
ATOM 683 O O . LEU A 1 92 ? -1.378 0.243 13.431 1.00 96.12 92 LEU A O 1
ATOM 687 N N . SER A 1 93 ? -0.027 -1.529 13.118 1.00 94.56 93 SER A N 1
ATOM 688 C CA . SER A 1 93 ? -0.739 -2.430 14.034 1.00 94.56 93 SER A CA 1
ATOM 689 C C . SER A 1 93 ? -0.676 -1.927 15.478 1.00 94.56 93 SER A C 1
ATOM 691 O O . SER A 1 93 ? -1.694 -1.905 16.165 1.00 94.56 93 SER A O 1
ATOM 693 N N . GLY A 1 94 ? 0.499 -1.476 15.933 1.00 94.56 94 GLY A N 1
ATOM 694 C CA . GLY A 1 94 ? 0.690 -0.866 17.252 1.00 94.56 94 GLY A CA 1
ATOM 695 C C . GLY A 1 94 ? -0.117 0.422 17.443 1.00 94.56 94 GLY A C 1
ATOM 696 O O . GLY A 1 94 ? -0.620 0.676 18.535 1.00 94.56 94 GLY A O 1
ATOM 697 N N . ASP A 1 95 ? -0.326 1.177 16.361 1.00 94.12 95 ASP A N 1
ATOM 698 C CA . ASP A 1 95 ? -1.194 2.359 16.300 1.00 94.12 95 ASP A CA 1
ATOM 699 C C . ASP A 1 95 ? -2.701 2.004 16.226 1.00 94.12 95 ASP A C 1
ATOM 701 O O . ASP A 1 95 ? -3.548 2.900 16.116 1.00 94.12 95 ASP A O 1
ATOM 705 N N . GLY A 1 96 ? -3.046 0.710 16.274 1.00 94.50 96 GLY A N 1
ATOM 706 C CA . GLY A 1 96 ? -4.413 0.189 16.253 1.00 94.50 96 GLY A CA 1
ATOM 707 C C . GLY A 1 96 ? -5.049 0.121 14.863 1.00 94.50 96 GLY A C 1
ATOM 708 O O . GLY A 1 96 ? -6.276 0.109 14.766 1.00 94.50 96 GLY A O 1
ATOM 709 N N . CYS A 1 97 ? -4.252 0.124 13.790 1.00 96.31 97 CYS A N 1
ATOM 710 C CA . CYS A 1 97 ? -4.769 0.034 12.427 1.00 96.31 97 CYS A CA 1
ATOM 711 C C . CYS A 1 97 ? -5.019 -1.420 12.015 1.00 96.31 97 CYS A C 1
ATOM 713 O O . CYS A 1 97 ? -4.120 -2.256 12.114 1.00 96.31 97 CYS A O 1
ATOM 715 N N . ALA A 1 98 ? -6.183 -1.695 11.429 1.00 96.31 98 ALA A N 1
ATOM 716 C CA . ALA A 1 98 ? -6.333 -2.848 10.549 1.00 96.31 98 ALA A CA 1
ATOM 717 C C . ALA A 1 98 ? -5.536 -2.606 9.256 1.00 96.31 98 ALA A C 1
ATOM 719 O O . ALA A 1 98 ? -5.450 -1.468 8.787 1.00 96.31 98 ALA A O 1
ATOM 720 N N . ILE A 1 99 ? -4.904 -3.641 8.702 1.00 97.25 99 ILE A N 1
ATOM 721 C CA . ILE A 1 99 ? -3.978 -3.500 7.569 1.00 97.25 99 ILE A CA 1
ATOM 722 C C . ILE A 1 99 ? -4.562 -4.155 6.324 1.00 97.25 99 ILE A C 1
ATOM 724 O O . ILE A 1 99 ? -4.947 -5.322 6.347 1.00 97.25 99 ILE A O 1
ATOM 728 N N . ALA A 1 100 ? -4.517 -3.430 5.210 1.00 98.00 100 ALA A N 1
ATOM 729 C CA . ALA A 1 100 ? -4.686 -3.968 3.872 1.00 98.00 100 ALA A CA 1
ATOM 730 C C . ALA A 1 100 ? -3.396 -3.813 3.061 1.00 98.00 100 ALA A C 1
ATOM 732 O O . ALA A 1 100 ? -2.688 -2.809 3.183 1.00 98.00 100 ALA A O 1
ATOM 733 N N . LEU A 1 101 ? -3.116 -4.795 2.205 1.00 97.94 101 LEU A N 1
ATOM 734 C CA . LEU A 1 101 ? -1.951 -4.810 1.325 1.00 97.94 101 LEU A CA 1
ATOM 735 C C . LEU A 1 101 ? -2.386 -4.867 -0.140 1.00 97.94 101 LEU A C 1
ATOM 737 O O . LEU A 1 101 ? -3.094 -5.783 -0.543 1.00 97.94 101 LEU A O 1
ATOM 741 N N . ASP A 1 102 ? -1.925 -3.933 -0.961 1.00 97.00 102 ASP A N 1
ATOM 742 C CA . ASP A 1 102 ? -2.106 -3.971 -2.412 1.00 97.00 102 ASP A CA 1
ATOM 743 C C . ASP A 1 102 ? -0.860 -4.510 -3.102 1.00 97.00 102 ASP A C 1
ATOM 745 O O . ASP A 1 102 ? 0.203 -3.894 -3.088 1.00 97.00 102 ASP A O 1
ATOM 749 N N . ILE A 1 103 ? -1.016 -5.672 -3.730 1.00 95.38 103 ILE A N 1
ATOM 750 C CA . ILE A 1 103 ? 0.054 -6.417 -4.398 1.00 95.38 103 ILE A CA 1
ATOM 751 C C . ILE A 1 103 ? 0.027 -6.252 -5.926 1.00 95.38 103 ILE A C 1
ATOM 753 O O . ILE A 1 103 ? 0.707 -6.984 -6.664 1.00 95.38 103 ILE A O 1
ATOM 757 N N . THR A 1 104 ? -0.772 -5.310 -6.431 1.00 93.56 104 THR A N 1
ATOM 758 C CA . THR A 1 104 ? -0.884 -5.022 -7.863 1.00 93.56 104 THR A CA 1
ATOM 759 C C . THR A 1 104 ? 0.368 -4.325 -8.389 1.00 93.56 104 THR A C 1
ATOM 761 O O . THR A 1 104 ? 1.052 -4.922 -9.238 1.00 93.56 104 THR A O 1
ATOM 764 N N . PRO A 1 105 ? 0.707 -3.106 -7.919 1.00 91.62 105 PRO A N 1
ATOM 765 C CA . PRO A 1 105 ? 1.879 -2.382 -8.391 1.00 91.62 105 PRO A CA 1
ATOM 766 C C . PRO A 1 105 ? 3.181 -2.917 -7.771 1.00 91.62 105 PRO A C 1
ATOM 768 O O . PRO A 1 105 ? 3.178 -3.741 -6.865 1.00 91.62 105 PRO A O 1
ATOM 771 N N . GLY A 1 106 ? 4.323 -2.438 -8.268 1.00 89.12 106 GLY A N 1
ATOM 772 C CA . GLY A 1 106 ? 5.640 -2.796 -7.735 1.00 89.12 106 GLY A CA 1
ATOM 773 C C . GLY A 1 106 ? 6.239 -4.091 -8.297 1.00 89.12 106 GLY A C 1
ATOM 774 O O . GLY A 1 106 ? 5.661 -4.790 -9.135 1.00 89.12 106 GLY A O 1
ATOM 775 N N . ARG A 1 107 ? 7.469 -4.391 -7.868 1.00 88.75 107 ARG A N 1
ATOM 776 C CA . ARG A 1 107 ? 8.198 -5.596 -8.288 1.00 88.75 107 ARG A CA 1
ATOM 777 C C . ARG A 1 107 ? 7.706 -6.805 -7.504 1.00 88.75 107 ARG A C 1
ATOM 779 O O . ARG A 1 107 ? 7.647 -6.772 -6.279 1.00 88.75 107 ARG A O 1
ATOM 786 N N . LYS A 1 108 ? 7.457 -7.916 -8.199 1.00 89.12 108 LYS A N 1
ATOM 787 C CA . LYS A 1 108 ? 6.950 -9.141 -7.561 1.00 89.12 108 LYS A CA 1
ATOM 788 C C . LYS A 1 108 ? 7.899 -9.717 -6.508 1.00 89.12 108 LYS A C 1
ATOM 790 O O . LYS A 1 108 ? 7.418 -10.190 -5.491 1.00 89.12 108 LYS A O 1
ATOM 795 N N . ALA A 1 109 ? 9.216 -9.592 -6.684 1.00 90.69 109 ALA A N 1
ATOM 796 C CA . ALA A 1 109 ? 10.180 -10.012 -5.663 1.00 90.69 109 ALA A CA 1
ATOM 797 C C . ALA A 1 109 ? 10.060 -9.205 -4.352 1.00 90.69 109 ALA A C 1
ATOM 799 O O . ALA A 1 109 ? 10.077 -9.796 -3.277 1.00 90.69 109 ALA A O 1
ATOM 800 N N . ALA A 1 110 ? 9.864 -7.882 -4.432 1.00 90.56 110 ALA A N 1
ATOM 801 C CA . ALA A 1 110 ? 9.652 -7.033 -3.255 1.00 90.56 110 ALA A CA 1
ATOM 802 C C . ALA A 1 110 ? 8.324 -7.361 -2.552 1.00 90.56 110 ALA A C 1
ATOM 804 O O . ALA A 1 110 ? 8.289 -7.501 -1.335 1.00 90.56 110 ALA A O 1
A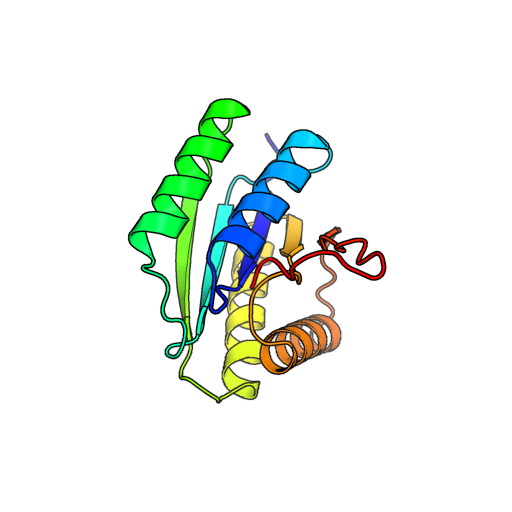TOM 805 N N . ILE A 1 111 ? 7.255 -7.560 -3.332 1.00 93.00 111 ILE A N 1
ATOM 806 C CA . ILE A 1 111 ? 5.943 -7.976 -2.818 1.00 93.00 111 ILE A CA 1
ATOM 807 C C . ILE A 1 111 ? 6.038 -9.320 -2.091 1.00 93.00 111 ILE A C 1
ATOM 809 O O . ILE A 1 111 ? 5.562 -9.441 -0.969 1.00 93.00 111 ILE A O 1
ATOM 813 N N . VAL A 1 112 ? 6.654 -10.331 -2.714 1.00 95.38 112 VAL A N 1
ATOM 814 C CA . VAL A 1 112 ? 6.816 -11.657 -2.100 1.00 95.38 112 VAL A CA 1
ATOM 815 C C . VAL A 1 112 ? 7.620 -11.545 -0.812 1.00 95.38 112 VAL A C 1
ATOM 817 O O . VAL A 1 112 ? 7.199 -12.098 0.197 1.00 95.38 112 VAL A O 1
ATOM 820 N N . SER A 1 113 ? 8.721 -10.786 -0.811 1.00 95.00 113 SER A N 1
ATOM 821 C CA . SER A 1 113 ? 9.511 -10.583 0.403 1.00 95.00 113 SER A CA 1
ATOM 822 C C . SER A 1 113 ? 8.699 -9.929 1.526 1.00 95.00 113 SER A C 1
ATOM 824 O O . SER A 1 113 ? 8.756 -10.405 2.657 1.00 95.00 113 SER A O 1
ATOM 826 N N . ALA A 1 114 ? 7.889 -8.914 1.215 1.00 94.88 114 ALA A N 1
ATOM 827 C CA . ALA A 1 114 ? 6.975 -8.292 2.169 1.00 94.88 114 ALA A CA 1
ATOM 828 C C . ALA A 1 114 ? 5.942 -9.283 2.721 1.00 94.88 114 ALA A C 1
ATOM 830 O O . ALA A 1 114 ? 5.821 -9.420 3.936 1.00 94.88 114 ALA A O 1
ATOM 831 N N . CYS A 1 115 ? 5.248 -10.028 1.858 1.00 96.56 115 CYS A N 1
ATOM 832 C CA . CYS A 1 115 ? 4.277 -11.033 2.292 1.00 96.56 115 CYS A CA 1
ATOM 833 C C . CYS A 1 115 ? 4.923 -12.109 3.180 1.00 96.56 115 CYS A C 1
ATOM 835 O O . CYS A 1 115 ? 4.356 -12.481 4.205 1.00 96.56 115 CYS A O 1
ATOM 837 N N . THR A 1 116 ? 6.116 -12.593 2.818 1.00 96.88 116 THR A N 1
ATOM 838 C CA . THR A 1 116 ? 6.861 -13.581 3.610 1.00 96.88 116 THR A CA 1
ATOM 839 C C . THR A 1 116 ? 7.291 -13.022 4.965 1.00 96.88 116 THR A C 1
ATOM 841 O O . THR A 1 116 ? 7.164 -13.725 5.966 1.00 96.88 116 THR A O 1
ATOM 844 N N . ALA A 1 117 ? 7.768 -11.776 5.022 1.00 97.00 117 ALA A N 1
ATOM 845 C CA . ALA A 1 117 ? 8.151 -11.128 6.274 1.00 97.00 117 ALA A CA 1
ATOM 846 C C . ALA A 1 117 ? 6.949 -10.971 7.221 1.00 97.00 117 ALA A C 1
ATOM 848 O O . ALA A 1 117 ? 7.033 -11.374 8.380 1.00 97.00 117 ALA A O 1
ATOM 849 N N . LEU A 1 118 ? 5.810 -10.483 6.713 1.00 97.56 118 LEU A N 1
ATOM 850 C CA . LEU A 1 118 ? 4.571 -10.353 7.490 1.00 97.56 118 LEU A CA 1
ATOM 851 C C . LEU A 1 118 ? 4.084 -11.707 8.021 1.00 97.56 118 LEU A C 1
ATOM 853 O O . LEU A 1 118 ? 3.827 -11.845 9.216 1.00 97.56 118 LEU A O 1
ATOM 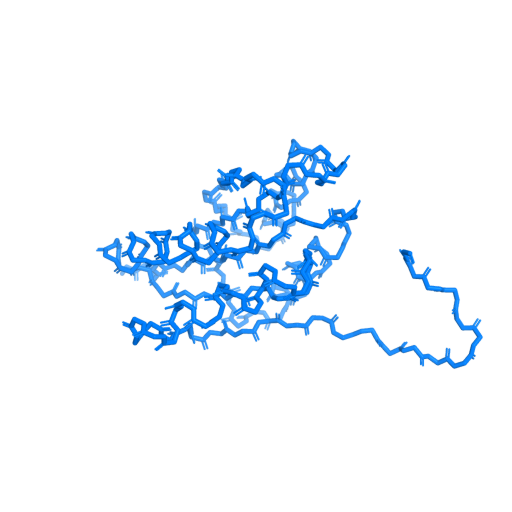857 N N . ALA A 1 119 ? 4.036 -12.725 7.156 1.00 96.69 119 ALA A N 1
ATOM 858 C CA . ALA A 1 119 ? 3.621 -14.071 7.541 1.00 96.69 119 ALA A CA 1
ATOM 859 C C . ALA A 1 119 ? 4.542 -14.680 8.612 1.00 96.69 119 ALA A C 1
ATOM 861 O O . ALA A 1 119 ? 4.061 -15.305 9.554 1.00 96.69 119 ALA A O 1
ATOM 862 N N . SER A 1 120 ? 5.856 -14.463 8.500 1.00 97.44 120 SER A N 1
ATOM 863 C CA . SER A 1 120 ? 6.842 -14.971 9.467 1.00 97.44 120 SER A CA 1
ATOM 864 C C . SER A 1 120 ? 6.712 -14.305 10.839 1.00 97.44 120 SER A C 1
ATOM 866 O O . SER A 1 120 ? 7.002 -14.935 11.852 1.00 97.44 120 SER A O 1
ATOM 868 N N . ALA A 1 121 ? 6.250 -13.054 10.875 1.00 96.94 121 ALA A N 1
ATOM 869 C CA . ALA A 1 121 ? 5.961 -12.310 12.098 1.00 96.94 121 ALA A CA 1
ATOM 870 C C . ALA A 1 121 ? 4.544 -12.563 12.653 1.00 96.94 121 ALA A C 1
ATOM 872 O O . ALA A 1 121 ? 4.176 -11.995 13.678 1.00 96.94 121 ALA A O 1
ATOM 873 N N . GLY A 1 122 ? 3.728 -13.390 11.987 1.00 96.25 122 GLY A N 1
ATOM 874 C CA . GLY A 1 122 ? 2.339 -13.637 12.382 1.00 96.25 122 GLY A CA 1
ATOM 875 C C . GLY A 1 122 ? 1.388 -12.460 12.124 1.00 96.25 122 GLY A C 1
ATOM 876 O O . GLY A 1 122 ? 0.292 -12.436 12.680 1.00 96.25 122 GLY A O 1
ATOM 877 N N . ILE A 1 123 ? 1.777 -11.495 11.284 1.00 95.69 123 ILE A N 1
ATOM 878 C CA . ILE A 1 123 ? 0.932 -10.364 10.890 1.00 95.69 123 ILE A CA 1
ATOM 879 C C . ILE A 1 123 ? 0.120 -10.766 9.658 1.00 95.69 123 ILE A C 1
ATOM 881 O O . ILE A 1 123 ? 0.663 -10.934 8.565 1.00 95.69 123 ILE A O 1
ATOM 885 N N . ALA A 1 124 ? -1.194 -10.897 9.830 1.00 93.56 124 ALA A N 1
ATOM 886 C CA . ALA A 1 124 ? -2.129 -11.180 8.748 1.00 93.56 124 ALA A CA 1
ATOM 887 C C . ALA A 1 124 ? -2.882 -9.897 8.352 1.00 93.56 124 ALA A C 1
ATOM 889 O O . ALA A 1 124 ? -3.652 -9.383 9.165 1.00 93.56 124 ALA A O 1
ATOM 890 N N . PRO A 1 125 ? -2.693 -9.369 7.127 1.00 96.19 125 PRO A N 1
ATOM 891 C CA . PRO A 1 125 ? -3.550 -8.308 6.608 1.00 96.19 125 PRO A CA 1
ATOM 892 C C . PRO A 1 125 ? -5.014 -8.765 6.567 1.00 96.19 125 PRO A C 1
ATOM 894 O O . PRO A 1 125 ? -5.298 -9.892 6.161 1.00 96.19 125 PRO A O 1
ATOM 897 N N . GLU A 1 126 ? -5.944 -7.881 6.924 1.00 96.69 126 GLU A N 1
ATOM 898 C CA . GLU A 1 126 ? -7.389 -8.120 6.803 1.00 96.69 126 GLU A CA 1
ATOM 899 C C . GLU A 1 126 ? -7.786 -8.310 5.332 1.00 96.69 126 GLU A C 1
ATOM 901 O O . GLU A 1 126 ? -8.627 -9.144 4.991 1.00 96.69 126 GLU A O 1
ATOM 906 N N . HIS A 1 127 ? -7.117 -7.570 4.443 1.00 96.94 127 HIS A N 1
ATOM 907 C CA . HIS A 1 127 ? -7.306 -7.669 3.005 1.00 96.94 127 HIS A CA 1
ATOM 908 C C . HIS A 1 127 ? -5.982 -7.686 2.247 1.00 96.94 127 HIS A C 1
ATOM 910 O O . HIS A 1 127 ? -5.042 -6.952 2.555 1.00 96.94 127 HIS A O 1
ATOM 916 N N . ILE A 1 128 ? -5.951 -8.484 1.180 1.00 97.25 128 ILE A N 1
ATOM 917 C CA . ILE A 1 128 ? -4.920 -8.425 0.149 1.00 97.25 128 ILE A CA 1
ATOM 918 C C . ILE A 1 128 ? -5.616 -8.123 -1.179 1.00 97.25 128 ILE A C 1
ATOM 920 O O . ILE A 1 128 ? -6.462 -8.894 -1.630 1.00 97.25 128 ILE A O 1
ATOM 924 N N . TYR A 1 129 ? -5.270 -6.996 -1.795 1.00 97.00 129 TYR A N 1
ATOM 925 C CA . TYR A 1 129 ? -5.848 -6.532 -3.050 1.00 97.00 129 TYR A CA 1
ATOM 926 C C . TYR A 1 129 ? -4.941 -6.839 -4.232 1.00 97.00 129 TYR A C 1
ATOM 928 O O . TYR A 1 129 ? -3.735 -6.595 -4.203 1.00 97.00 129 TYR A O 1
ATOM 936 N N . TYR A 1 130 ? -5.552 -7.334 -5.303 1.00 93.94 130 TYR A N 1
ATOM 937 C CA . TYR A 1 130 ? -4.911 -7.521 -6.593 1.00 93.94 130 TYR A CA 1
ATOM 938 C C . TYR A 1 130 ? -5.891 -7.152 -7.707 1.00 93.94 130 TYR A C 1
ATOM 940 O O . TYR A 1 130 ? -6.944 -7.777 -7.845 1.00 93.94 130 TYR A O 1
ATOM 948 N N . LEU A 1 131 ? -5.548 -6.151 -8.516 1.00 89.94 131 LEU A N 1
ATOM 949 C CA . LEU A 1 131 ? -6.297 -5.809 -9.716 1.00 89.94 131 LEU A CA 1
ATOM 950 C C . LEU A 1 131 ? -5.778 -6.644 -10.889 1.00 89.94 131 LEU A C 1
ATOM 952 O O . LEU A 1 131 ? -4.787 -6.308 -11.542 1.00 89.94 131 LEU A O 1
ATOM 956 N N . GLY A 1 132 ? -6.464 -7.755 -11.147 1.00 83.62 132 GLY A N 1
ATOM 957 C CA . GLY A 1 132 ? -6.228 -8.573 -12.329 1.00 83.62 132 GLY A CA 1
ATOM 958 C C . GLY A 1 132 ? -6.713 -7.865 -13.592 1.00 83.62 132 GLY A C 1
ATOM 959 O O . GLY A 1 132 ? -7.848 -7.395 -13.654 1.00 83.62 132 GLY A O 1
ATOM 960 N N . LEU A 1 133 ? -5.863 -7.815 -14.616 1.00 74.88 133 LEU A N 1
ATOM 961 C CA . LEU A 1 133 ? -6.281 -7.436 -15.961 1.00 74.88 133 LEU A CA 1
ATOM 962 C C . LEU A 1 133 ? -6.703 -8.697 -16.709 1.00 74.88 133 LEU A C 1
ATOM 964 O O . LEU A 1 133 ? -5.918 -9.638 -16.828 1.00 74.88 133 LEU A O 1
ATOM 968 N N . LEU A 1 134 ? -7.926 -8.704 -17.234 1.00 68.38 134 LEU A N 1
ATOM 969 C CA . LEU A 1 134 ? -8.326 -9.692 -18.227 1.00 68.38 134 LEU A CA 1
ATOM 970 C C . LEU A 1 134 ? -7.605 -9.335 -19.527 1.00 68.38 134 LEU A C 1
ATOM 972 O O . LEU A 1 134 ? -7.929 -8.345 -20.180 1.00 68.38 134 LEU A O 1
ATOM 976 N N . VAL A 1 135 ? -6.565 -10.096 -19.853 1.00 58.44 135 VAL A N 1
ATOM 977 C CA . VAL A 1 135 ? -5.878 -9.967 -21.136 1.00 58.44 135 VAL A CA 1
ATOM 978 C C . VAL A 1 135 ? -6.563 -10.924 -22.104 1.00 58.44 135 VAL A C 1
ATOM 980 O O . VAL A 1 135 ? -6.303 -12.123 -22.068 1.00 58.44 135 VAL A O 1
ATOM 983 N N . GLU A 1 136 ? -7.452 -10.401 -22.943 1.00 62.03 136 GLU A N 1
ATOM 984 C CA . GLU A 1 136 ? -7.909 -11.112 -24.141 1.00 62.03 136 GLU A CA 1
ATOM 985 C C . GLU A 1 136 ? -6.837 -11.019 -25.239 1.00 62.03 136 GLU A C 1
ATOM 987 O O . GLU A 1 136 ? -6.089 -10.034 -25.317 1.00 62.03 136 GLU A O 1
ATOM 992 N N . GLU A 1 137 ? -6.734 -12.054 -26.080 1.00 54.09 137 GLU A N 1
ATOM 993 C CA . GLU A 1 137 ? -5.823 -12.046 -27.228 1.00 54.09 137 GLU A CA 1
ATOM 994 C C . GLU A 1 137 ? -6.089 -10.817 -28.112 1.00 54.09 137 GLU A C 1
ATOM 996 O O . GLU A 1 137 ? -7.205 -10.587 -28.569 1.00 54.09 137 GLU A O 1
ATOM 1001 N N . GLY A 1 138 ? -5.050 -10.009 -28.348 1.00 58.69 138 GLY A N 1
ATOM 1002 C CA . GLY A 1 138 ? -5.116 -8.826 -29.213 1.00 58.69 138 GLY A CA 1
ATOM 1003 C C . GLY A 1 138 ? -5.263 -7.477 -28.500 1.00 58.69 138 GLY A C 1
ATOM 1004 O O . GLY A 1 138 ? -5.123 -6.447 -29.160 1.00 58.69 138 GLY A O 1
ATOM 1005 N N . MET A 1 139 ? -5.464 -7.430 -27.176 1.00 57.59 139 MET A N 1
ATOM 1006 C CA . MET A 1 139 ? -5.434 -6.151 -26.454 1.00 57.59 139 MET A CA 1
ATOM 1007 C C . MET A 1 139 ? -4.006 -5.638 -26.221 1.00 57.59 139 MET A C 1
ATOM 1009 O O . MET A 1 139 ? -3.109 -6.371 -25.794 1.00 57.59 139 MET A O 1
ATOM 1013 N N . ALA A 1 140 ? -3.811 -4.336 -26.451 1.00 56.66 140 ALA A N 1
ATOM 1014 C CA . ALA A 1 140 ? -2.586 -3.641 -26.080 1.00 56.66 140 ALA A CA 1
ATOM 1015 C C . ALA A 1 140 ? -2.387 -3.728 -24.559 1.00 56.66 140 ALA A C 1
ATOM 1017 O O . ALA A 1 140 ? -3.275 -3.376 -23.780 1.00 56.66 140 ALA A O 1
ATOM 1018 N N . ARG A 1 141 ? -1.216 -4.204 -24.123 1.00 54.50 141 ARG A N 1
ATOM 1019 C CA . ARG A 1 141 ? -0.888 -4.238 -22.694 1.00 54.50 141 ARG A CA 1
ATOM 1020 C C . ARG A 1 141 ? -0.733 -2.796 -22.193 1.00 54.50 141 ARG A C 1
ATOM 1022 O O . ARG A 1 141 ? -0.021 -2.026 -22.834 1.00 54.50 141 ARG A O 1
ATOM 1029 N N . PRO A 1 142 ? -1.361 -2.414 -21.067 1.00 51.44 142 PRO A N 1
ATOM 1030 C CA . PRO A 1 142 ? -1.372 -1.027 -20.594 1.00 51.44 142 PRO A CA 1
ATOM 1031 C C . PRO A 1 142 ? -0.038 -0.556 -19.973 1.00 51.44 142 PRO A C 1
ATOM 1033 O O . PRO A 1 142 ? -0.006 0.490 -19.323 1.00 51.44 142 PRO A O 1
ATOM 1036 N N . TYR A 1 143 ? 1.048 -1.325 -20.131 1.00 52.41 143 TYR A N 1
ATOM 1037 C CA . TYR A 1 143 ? 2.394 -1.038 -19.621 1.00 52.41 143 TYR A CA 1
ATOM 1038 C C . TYR A 1 143 ? 3.485 -1.862 -20.316 1.00 52.41 143 TYR A C 1
ATOM 1040 O O . TYR A 1 143 ? 3.216 -3.023 -20.704 1.00 52.41 143 TYR A O 1
#

pLDDT: mean 89.41, std 12.08, range [49.88, 98.56]

Secondary structure (DSSP, 8-state):
-PPPEEEEEEE-S-HHHHHHHHHHHHHHTS---SEEEEEEETT--S-HHHHHHHHHHHHHHTT--PEEEEEEE-TT-HHHHHHHHHHHHHHHHHTT-EEEEE-SSS-HHHHHHHHHHHHHTT---SEEE-------TTPPP--

Sequence (143 aa):
MQERRAYITFAGRSGWALLNTYHAVLRAGVYAPTDVSIVMDAACRSSPAGIVEGIGIISERYGISPLISTVDLPCGDYAAAGEAVLRLAERLSGDGCAIALDITPGRKAAIVSACTALASAGIAPEHIYYLGLLVEEGMARPY

Organism: NCBI:txid2201